Protein AF-A0A967HG05-F1 (afdb_monomer_lite)

Radius of gyration: 20.56 Å; chains: 1; bounding box: 40×42×48 Å

pLDDT: mean 93.44, std 6.45, range [55.0, 98.31]

Foldseek 3Di:
DDQQWDADPVRDIDGHPHDDDPDDQVVVCVRPVVSPHDDDDDDDDDKDKALDDPDLAQDWAADPPPDDDDGIKGFCCSVPVVVDDPSITIMD

Structure (mmCIF, N/CA/C/O backbone):
data_AF-A0A967HG05-F1
#
_entry.id   AF-A0A967HG05-F1
#
loop_
_atom_site.group_PDB
_atom_site.id
_atom_site.type_symbol
_atom_site.label_atom_id
_atom_site.label_alt_id
_atom_site.label_comp_id
_atom_site.label_asym_id
_atom_site.label_entity_id
_atom_site.label_seq_id
_atom_site.pdbx_PDB_ins_code
_atom_site.Cartn_x
_atom_site.Cartn_y
_atom_site.Cartn_z
_atom_site.occupancy
_atom_site.B_iso_or_equiv
_atom_site.auth_seq_id
_atom_site.auth_comp_id
_atom_site.auth_asym_id
_atom_site.auth_atom_id
_atom_site.pdbx_PDB_model_num
ATOM 1 N N . MET A 1 1 ? 17.906 -8.986 -23.947 1.00 55.00 1 MET A N 1
ATOM 2 C CA . MET A 1 1 ? 17.290 -10.064 -23.154 1.00 55.00 1 MET A CA 1
ATOM 3 C C . MET A 1 1 ? 16.139 -10.593 -23.969 1.00 55.00 1 MET A C 1
ATOM 5 O O . MET A 1 1 ? 15.504 -9.797 -24.645 1.00 55.00 1 MET A O 1
ATOM 9 N N . SER A 1 2 ? 15.970 -11.907 -23.990 1.00 63.09 2 SER A N 1
ATOM 10 C CA . SER A 1 2 ? 14.782 -12.525 -24.570 1.00 63.09 2 SER A CA 1
ATOM 11 C C . SER A 1 2 ? 13.569 -12.194 -23.691 1.00 63.09 2 SER A C 1
ATOM 13 O O . SER A 1 2 ? 13.729 -12.100 -22.474 1.00 63.09 2 SER A O 1
ATOM 15 N N . ASP A 1 3 ? 12.389 -11.994 -24.280 1.00 75.81 3 ASP A N 1
ATOM 16 C CA . ASP A 1 3 ? 11.157 -11.630 -23.551 1.00 75.81 3 ASP A CA 1
ATOM 17 C C . ASP A 1 3 ? 10.545 -12.818 -22.764 1.00 75.81 3 ASP A C 1
ATOM 19 O O . ASP A 1 3 ? 9.520 -12.670 -22.101 1.00 75.81 3 ASP A O 1
ATOM 23 N N . ASP A 1 4 ? 11.179 -13.993 -22.819 1.00 88.69 4 ASP A N 1
ATOM 24 C CA . ASP A 1 4 ? 10.731 -15.268 -22.241 1.00 88.69 4 ASP A CA 1
ATOM 25 C C . ASP A 1 4 ? 11.562 -15.726 -21.026 1.00 88.69 4 ASP A C 1
ATOM 27 O O . ASP A 1 4 ? 11.436 -16.869 -20.582 1.00 88.69 4 ASP A O 1
ATOM 31 N N . ALA A 1 5 ? 12.432 -14.867 -20.482 1.00 93.31 5 ALA A N 1
ATOM 32 C CA . ALA A 1 5 ? 13.300 -15.233 -19.368 1.00 93.31 5 ALA A CA 1
ATOM 33 C C . ALA A 1 5 ? 13.537 -14.090 -18.373 1.00 93.31 5 ALA A C 1
ATOM 35 O O . ALA A 1 5 ? 13.614 -12.915 -18.737 1.00 93.31 5 ALA A O 1
ATOM 36 N N . VAL A 1 6 ? 13.715 -14.448 -17.101 1.00 95.25 6 VAL A N 1
ATOM 37 C CA . VAL A 1 6 ? 14.143 -13.539 -16.030 1.00 95.25 6 VAL A CA 1
ATOM 38 C C . VAL A 1 6 ? 15.439 -14.039 -15.405 1.00 95.25 6 VAL A C 1
ATOM 40 O O . VAL A 1 6 ? 15.619 -15.238 -15.211 1.00 95.25 6 VAL A O 1
ATOM 43 N N . MET A 1 7 ? 16.334 -13.110 -15.073 1.00 94.88 7 MET A N 1
ATOM 44 C CA . MET A 1 7 ? 17.574 -13.400 -14.354 1.00 94.88 7 MET A CA 1
ATOM 45 C C . MET A 1 7 ? 17.404 -13.014 -12.884 1.00 94.88 7 MET A C 1
ATOM 47 O O . MET A 1 7 ? 17.072 -11.865 -12.577 1.00 94.88 7 MET A O 1
ATOM 51 N N . LEU A 1 8 ? 17.609 -13.973 -11.985 1.00 95.62 8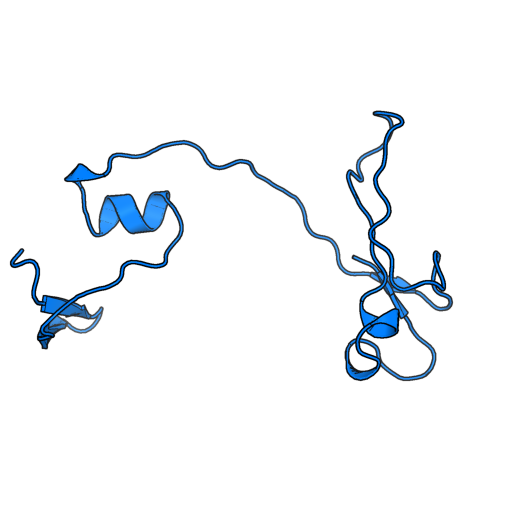 LEU A N 1
ATOM 52 C CA . LEU A 1 8 ? 17.563 -13.773 -10.541 1.00 95.62 8 LEU A CA 1
ATOM 53 C C . LEU A 1 8 ? 18.863 -13.132 -10.029 1.00 95.62 8 LEU A C 1
ATOM 55 O O . LEU A 1 8 ? 19.864 -13.026 -10.738 1.00 95.62 8 LEU A O 1
ATOM 59 N N . ALA A 1 9 ? 18.850 -12.677 -8.775 1.00 95.56 9 ALA A N 1
ATOM 60 C CA . ALA A 1 9 ? 19.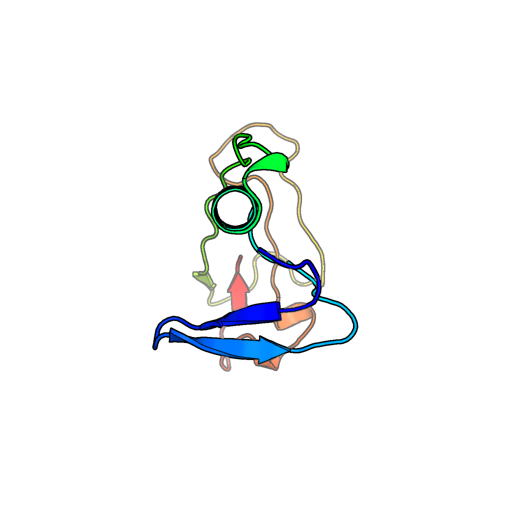992 -11.986 -8.171 1.00 95.56 9 ALA A CA 1
ATOM 61 C C . ALA A 1 9 ? 21.238 -12.877 -7.999 1.00 95.56 9 ALA A C 1
ATOM 63 O O . ALA A 1 9 ? 22.350 -12.358 -7.933 1.00 95.56 9 ALA A O 1
ATOM 64 N N . ASP A 1 10 ? 21.061 -14.195 -7.928 1.00 97.38 10 ASP A N 1
ATOM 65 C CA . ASP A 1 10 ? 22.131 -15.198 -7.871 1.00 97.38 10 ASP A CA 1
ATOM 66 C C . ASP A 1 10 ? 22.648 -15.619 -9.260 1.00 97.38 10 ASP A C 1
ATOM 68 O O . ASP A 1 10 ? 23.597 -16.397 -9.354 1.00 97.38 10 ASP A O 1
ATOM 72 N N . GLY A 1 11 ? 22.069 -15.069 -10.334 1.00 95.88 11 GLY A N 1
ATOM 73 C CA . GLY A 1 11 ? 22.425 -15.369 -11.717 1.00 95.88 11 GLY A CA 1
ATOM 74 C C . GLY A 1 11 ? 21.663 -16.547 -12.326 1.00 95.88 11 GLY A C 1
ATOM 75 O O . GLY A 1 11 ? 21.907 -16.857 -13.492 1.00 95.88 11 GLY A O 1
ATOM 76 N N . GLU A 1 12 ? 20.747 -17.191 -11.594 1.00 97.44 12 GLU A N 1
ATOM 77 C CA . GLU A 1 12 ? 19.853 -18.195 -12.175 1.00 97.44 12 GLU A CA 1
ATOM 78 C C . GLU A 1 12 ? 18.947 -17.559 -13.245 1.00 97.44 12 GLU A C 1
ATOM 80 O O . GLU A 1 12 ? 18.411 -16.463 -13.061 1.00 97.44 12 GLU A O 1
ATOM 85 N N . GLU A 1 13 ? 18.764 -18.254 -14.371 1.00 96.56 13 GLU A N 1
ATOM 86 C CA . GLU A 1 13 ? 17.832 -17.861 -15.431 1.00 96.56 13 GLU A CA 1
ATOM 87 C C . GLU A 1 13 ? 16.589 -18.752 -15.386 1.00 96.56 13 GLU A C 1
ATOM 89 O O . GLU A 1 13 ? 16.670 -19.966 -15.582 1.00 96.56 13 GLU A O 1
ATOM 94 N N . LEU A 1 14 ? 15.426 -18.136 -15.183 1.00 96.81 14 LEU A N 1
ATOM 95 C CA . LEU A 1 14 ? 14.134 -18.811 -15.245 1.00 96.81 14 LEU A CA 1
ATOM 96 C C . LEU A 1 14 ? 13.436 -18.473 -16.560 1.00 96.81 14 LEU A C 1
ATOM 98 O O . LEU A 1 14 ? 13.246 -17.297 -16.870 1.00 96.81 14 LEU A O 1
ATOM 102 N N . ARG A 1 15 ? 13.011 -19.500 -17.305 1.00 96.44 15 ARG A N 1
ATOM 103 C CA . ARG A 1 15 ? 12.232 -19.346 -18.543 1.00 96.44 15 ARG A CA 1
ATOM 104 C C . ARG A 1 15 ? 10.735 -19.471 -18.291 1.00 96.44 15 ARG A C 1
ATOM 106 O O . ARG A 1 15 ? 10.309 -20.296 -17.486 1.00 96.44 15 ARG A O 1
ATOM 113 N N . ALA A 1 16 ? 9.947 -18.689 -19.017 1.00 95.25 16 ALA A N 1
ATOM 114 C CA . ALA A 1 16 ? 8.493 -18.703 -18.973 1.00 95.25 16 ALA A CA 1
ATOM 115 C C . ALA A 1 16 ? 7.904 -18.327 -20.339 1.00 95.25 16 ALA A C 1
ATOM 117 O O . ALA A 1 16 ? 8.489 -17.551 -21.083 1.00 95.25 16 ALA A O 1
ATOM 118 N N . GLU A 1 17 ? 6.703 -18.822 -20.646 1.00 94.69 17 GLU A N 1
ATOM 119 C CA . GLU A 1 17 ? 5.978 -18.433 -21.869 1.00 94.69 17 GLU A CA 1
ATOM 120 C C . GLU A 1 17 ? 5.594 -16.942 -21.880 1.00 94.69 17 GLU A C 1
ATOM 122 O O . GLU A 1 17 ? 5.403 -16.353 -22.942 1.00 94.69 17 GLU A O 1
ATOM 127 N N . ALA A 1 18 ? 5.481 -16.329 -20.698 1.00 93.69 18 ALA A N 1
ATOM 128 C CA . ALA A 1 18 ? 5.239 -14.904 -20.524 1.00 93.69 18 ALA A CA 1
ATOM 129 C C . ALA A 1 18 ? 5.828 -14.404 -19.197 1.00 93.69 18 ALA A C 1
ATOM 131 O O . ALA A 1 18 ? 5.809 -15.113 -18.188 1.00 93.69 18 ALA A O 1
ATOM 132 N N . VAL A 1 19 ? 6.281 -13.148 -19.182 1.00 93.06 19 VAL A N 1
ATOM 133 C CA . VAL A 1 19 ? 6.810 -12.468 -17.992 1.00 93.06 19 VAL A CA 1
ATOM 134 C C . VAL A 1 19 ? 5.960 -11.238 -17.672 1.00 93.06 19 VAL A C 1
ATOM 136 O O . VAL A 1 19 ? 5.756 -10.370 -18.519 1.00 93.06 19 VAL A O 1
ATOM 139 N N . VAL A 1 20 ? 5.490 -11.132 -16.425 1.00 93.62 20 VAL A N 1
ATOM 140 C CA . VAL A 1 20 ? 4.760 -9.956 -15.924 1.00 93.62 20 VAL A CA 1
ATOM 141 C C . VAL A 1 20 ? 5.656 -9.153 -14.986 1.00 93.62 20 VAL A C 1
ATOM 143 O O . VAL A 1 20 ? 6.053 -9.630 -13.925 1.00 93.62 20 VAL A O 1
ATOM 146 N N . VAL A 1 21 ? 5.939 -7.902 -15.352 1.00 92.94 21 VAL A N 1
ATOM 147 C CA . VAL A 1 21 ? 6.744 -6.976 -14.543 1.00 92.94 21 VAL A CA 1
ATOM 148 C C . VAL A 1 21 ? 5.819 -6.075 -13.715 1.00 92.94 21 VAL A C 1
ATOM 150 O O . VAL A 1 21 ? 5.360 -5.039 -14.186 1.00 92.94 21 VAL A O 1
ATOM 153 N N . ALA A 1 22 ? 5.537 -6.480 -12.473 1.00 94.62 22 ALA A N 1
ATOM 154 C CA . ALA A 1 22 ? 4.618 -5.801 -11.546 1.00 94.62 22 ALA A CA 1
ATOM 155 C C . ALA A 1 22 ? 5.357 -5.042 -10.427 1.00 94.62 22 ALA A C 1
ATOM 157 O O . ALA A 1 22 ? 5.114 -5.249 -9.239 1.00 94.62 22 ALA A O 1
ATOM 158 N N . VAL A 1 23 ? 6.301 -4.184 -10.809 1.00 93.06 23 VAL A N 1
ATOM 159 C CA . VAL A 1 23 ? 7.112 -3.382 -9.879 1.00 93.06 23 VAL A CA 1
ATOM 160 C C . VAL A 1 23 ? 6.871 -1.889 -10.088 1.00 93.06 23 VAL A C 1
ATOM 162 O O . VAL A 1 23 ? 6.235 -1.478 -11.061 1.00 93.06 23 VAL A O 1
ATOM 165 N N . ASP A 1 24 ? 7.381 -1.059 -9.177 1.00 91.06 24 ASP A N 1
ATOM 166 C CA . ASP A 1 24 ? 7.322 0.391 -9.345 1.00 91.06 24 ASP A CA 1
ATOM 167 C C . ASP A 1 24 ? 8.031 0.861 -10.631 1.00 91.06 24 ASP A C 1
ATOM 169 O O . ASP A 1 24 ? 8.840 0.153 -11.239 1.00 91.06 24 ASP A O 1
ATOM 173 N N . ARG A 1 25 ? 7.710 2.080 -11.082 1.00 89.38 25 ARG A N 1
ATOM 174 C CA . ARG A 1 25 ? 8.239 2.603 -12.351 1.00 89.38 25 ARG A CA 1
ATOM 175 C C . ARG A 1 25 ? 9.778 2.643 -12.386 1.00 89.38 25 ARG A C 1
ATOM 177 O O . ARG A 1 25 ? 10.332 2.243 -13.412 1.00 89.38 25 ARG A O 1
ATOM 184 N N . PRO A 1 26 ? 10.489 3.079 -11.325 1.00 89.81 26 PRO A N 1
ATOM 185 C CA . PRO A 1 26 ? 11.948 3.026 -11.299 1.00 89.81 26 PRO A CA 1
ATOM 186 C C . PRO A 1 26 ? 12.519 1.612 -11.443 1.00 89.81 26 PRO A C 1
ATOM 188 O O . PRO A 1 26 ? 13.493 1.433 -12.170 1.00 89.81 26 PRO A O 1
ATOM 191 N N . ALA A 1 27 ? 11.950 0.606 -10.776 1.00 91.81 27 ALA A N 1
ATOM 192 C CA . ALA A 1 27 ? 12.387 -0.779 -10.910 1.00 91.81 27 ALA A CA 1
ATOM 193 C C . ALA A 1 27 ? 12.067 -1.347 -12.295 1.00 91.81 27 ALA A C 1
ATOM 195 O O . ALA A 1 27 ? 12.933 -1.975 -12.901 1.00 91.81 27 ALA A O 1
ATOM 196 N N . ALA A 1 28 ? 10.882 -1.060 -12.838 1.00 92.31 28 ALA A N 1
ATOM 197 C CA . ALA A 1 28 ? 10.487 -1.506 -14.169 1.00 92.31 28 ALA A CA 1
ATOM 198 C C . ALA A 1 28 ? 11.435 -0.963 -15.244 1.00 92.31 28 ALA A C 1
ATOM 200 O O . ALA A 1 28 ? 11.851 -1.713 -16.115 1.00 92.31 28 ALA A O 1
ATOM 201 N N . ALA A 1 29 ? 11.851 0.304 -15.149 1.00 92.50 29 ALA A N 1
ATOM 202 C CA . ALA A 1 29 ? 12.816 0.895 -16.075 1.00 92.50 29 ALA A CA 1
ATOM 203 C C . ALA A 1 29 ? 14.222 0.270 -15.976 1.00 92.50 29 ALA A C 1
ATOM 205 O O . ALA A 1 29 ? 14.950 0.259 -16.965 1.00 92.50 29 ALA A O 1
ATOM 206 N N . ARG A 1 30 ? 14.618 -0.260 -14.807 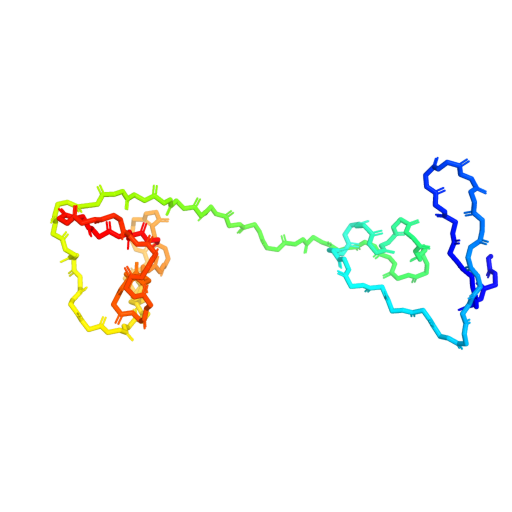1.00 90.94 30 ARG A N 1
ATOM 207 C CA . ARG A 1 30 ? 15.877 -1.019 -14.670 1.00 90.94 30 ARG A CA 1
ATOM 208 C C . ARG A 1 30 ? 15.792 -2.393 -15.331 1.00 90.94 30 ARG A C 1
ATOM 210 O O . ARG A 1 30 ? 16.774 -2.833 -15.914 1.00 90.94 30 ARG A O 1
ATOM 217 N N . LEU A 1 31 ? 14.640 -3.055 -15.222 1.00 92.12 31 LEU A N 1
ATOM 218 C CA . LEU A 1 31 ? 14.400 -4.380 -15.805 1.00 92.12 31 LEU A CA 1
ATOM 219 C C . LEU A 1 31 ? 14.137 -4.307 -17.317 1.00 92.12 31 LEU A C 1
ATOM 221 O O . LEU A 1 31 ? 14.583 -5.166 -18.068 1.00 92.12 31 LEU A O 1
ATOM 225 N N . LEU A 1 32 ? 13.441 -3.261 -17.761 1.00 91.62 32 LEU A N 1
ATOM 226 C CA . LEU A 1 32 ? 13.022 -3.017 -19.138 1.00 91.62 32 LEU A CA 1
ATOM 227 C C . LEU A 1 32 ? 13.395 -1.576 -19.538 1.00 91.62 32 LEU A C 1
ATOM 229 O O . LEU A 1 32 ? 12.556 -0.672 -19.461 1.00 91.62 32 LEU A O 1
ATOM 233 N N . PRO A 1 33 ? 14.645 -1.331 -19.983 1.00 89.25 33 PRO A N 1
ATOM 234 C CA . PRO A 1 33 ? 15.141 0.019 -20.276 1.00 89.25 33 PRO A CA 1
ATOM 235 C C . PRO A 1 33 ? 14.321 0.803 -21.309 1.00 89.25 33 PRO A C 1
ATOM 237 O O . PRO A 1 33 ? 14.285 2.033 -21.268 1.00 89.25 33 PRO A O 1
ATOM 240 N N . SER A 1 34 ? 13.620 0.108 -22.208 1.00 90.62 34 SER A N 1
ATOM 241 C CA . SER A 1 34 ? 12.737 0.707 -23.216 1.00 90.62 34 SER A CA 1
ATOM 242 C C . SER A 1 34 ? 11.511 1.415 -22.624 1.00 90.62 34 SER A C 1
ATOM 244 O O . SER A 1 34 ? 10.949 2.286 -23.283 1.00 90.62 34 SER A O 1
ATOM 246 N N . LEU A 1 35 ? 11.106 1.103 -21.385 1.00 88.94 35 LEU A N 1
ATOM 247 C CA . LEU A 1 35 ? 9.969 1.755 -20.722 1.00 88.94 35 LEU A CA 1
ATOM 248 C C . LEU A 1 35 ? 10.264 3.194 -20.271 1.00 88.94 35 LEU A C 1
ATOM 250 O O . LEU A 1 35 ? 9.322 3.953 -20.017 1.00 88.94 35 LEU A O 1
ATOM 254 N N . GLY A 1 36 ? 11.540 3.570 -20.147 1.00 87.38 36 GLY A N 1
ATOM 255 C CA . GLY A 1 36 ? 11.957 4.873 -19.631 1.00 87.38 36 GLY A CA 1
ATOM 256 C C . GLY A 1 36 ? 11.545 5.135 -18.173 1.00 87.38 36 GLY A C 1
ATOM 257 O O . GLY A 1 36 ? 10.705 4.450 -17.577 1.00 87.38 36 GLY A O 1
ATOM 258 N N . THR A 1 37 ? 12.142 6.163 -17.573 1.00 86.06 37 THR A N 1
ATOM 259 C CA . THR A 1 37 ? 11.833 6.588 -16.202 1.00 86.06 37 THR A CA 1
ATOM 260 C C . THR A 1 37 ? 10.818 7.732 -16.194 1.00 86.06 37 THR A C 1
ATOM 262 O O . THR A 1 37 ? 10.790 8.575 -17.087 1.00 86.06 37 THR A O 1
ATOM 265 N N . ALA A 1 38 ? 9.972 7.767 -15.165 1.00 83.31 38 ALA A N 1
ATOM 266 C CA . ALA A 1 38 ? 9.082 8.886 -14.869 1.00 83.31 38 ALA A CA 1
ATOM 267 C C . ALA A 1 38 ? 8.985 9.059 -13.345 1.00 83.31 38 ALA A C 1
ATOM 269 O O . ALA A 1 38 ? 9.082 8.061 -12.622 1.00 83.31 38 ALA A O 1
ATOM 270 N N . PRO A 1 39 ? 8.813 10.293 -12.839 1.00 82.62 39 PRO A N 1
ATOM 271 C CA . PRO A 1 39 ? 8.673 10.526 -11.409 1.00 82.62 39 PRO A CA 1
ATOM 272 C C . PRO A 1 39 ? 7.364 9.926 -10.879 1.00 82.62 39 PRO A C 1
ATOM 274 O O . PRO A 1 39 ? 6.300 10.087 -11.479 1.00 82.62 39 PRO A O 1
ATOM 277 N N . SER A 1 40 ? 7.442 9.269 -9.723 1.00 85.50 40 SER A N 1
ATOM 278 C CA . SER A 1 40 ? 6.267 8.835 -8.965 1.00 85.50 40 SER A CA 1
ATOM 279 C C . SER A 1 40 ? 5.705 9.987 -8.133 1.00 85.50 40 SER A C 1
ATOM 281 O O . SER A 1 40 ? 6.430 10.898 -7.729 1.00 85.50 40 SER A O 1
ATOM 283 N N . ARG A 1 41 ? 4.410 9.919 -7.813 1.00 88.19 41 ARG A N 1
ATOM 284 C CA . ARG A 1 41 ? 3.823 10.770 -6.771 1.00 88.19 41 ARG A CA 1
ATOM 285 C C . ARG A 1 41 ? 4.206 10.190 -5.412 1.00 88.19 41 ARG A C 1
ATOM 287 O O . ARG A 1 41 ? 3.820 9.066 -5.105 1.00 88.19 41 ARG A O 1
ATOM 294 N N . SER A 1 42 ? 4.982 10.931 -4.628 1.00 89.38 42 SER A N 1
ATOM 295 C CA . SER A 1 42 ? 5.329 10.526 -3.267 1.00 89.38 42 SER A CA 1
ATOM 296 C C . SER A 1 42 ? 4.153 10.738 -2.312 1.00 89.38 42 SER A C 1
ATOM 298 O O . SER A 1 42 ? 3.303 11.606 -2.520 1.00 89.38 42 SER A O 1
ATOM 300 N N . VAL A 1 43 ? 4.115 9.930 -1.256 1.00 92.75 43 VAL A N 1
ATOM 301 C CA . VAL A 1 43 ? 3.142 10.023 -0.167 1.00 92.75 43 VAL A CA 1
ATOM 302 C C . VAL A 1 43 ? 3.819 9.606 1.134 1.00 92.75 43 VAL A C 1
ATOM 304 O O . VAL A 1 43 ? 4.712 8.758 1.124 1.00 92.75 43 VAL A O 1
ATOM 307 N N . TYR A 1 44 ? 3.391 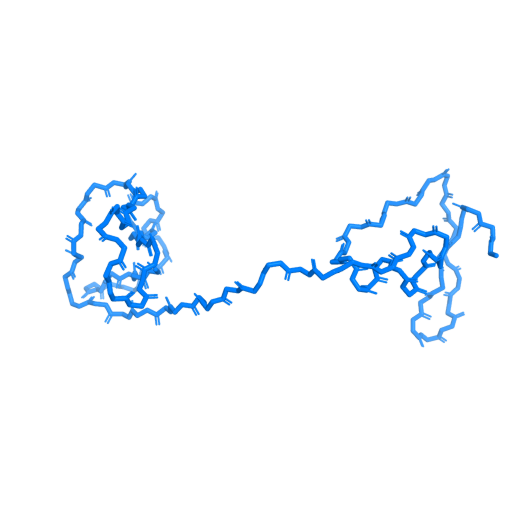10.196 2.247 1.00 95.12 44 TYR A N 1
ATOM 308 C CA . TYR A 1 44 ? 3.693 9.686 3.579 1.00 95.12 44 TYR A CA 1
ATOM 309 C C . TYR A 1 44 ? 2.491 8.890 4.074 1.00 95.12 44 TYR A C 1
ATOM 311 O O . TYR A 1 44 ? 1.367 9.382 4.040 1.00 95.12 44 TYR A O 1
ATOM 319 N N . CYS A 1 45 ? 2.741 7.666 4.524 1.00 95.88 45 CYS A N 1
ATOM 320 C CA . CYS A 1 45 ? 1.747 6.812 5.155 1.00 95.88 45 CYS A CA 1
ATOM 321 C C . CYS A 1 45 ? 2.136 6.670 6.625 1.00 95.88 45 CYS A C 1
ATOM 323 O O . CYS A 1 45 ? 3.266 6.278 6.929 1.00 95.88 45 CYS A O 1
ATOM 325 N N . LEU A 1 46 ? 1.236 7.061 7.522 1.00 96.81 46 LEU A N 1
ATOM 326 C CA . LEU A 1 46 ? 1.461 7.032 8.960 1.00 96.81 46 LEU A CA 1
ATOM 327 C C . LEU A 1 46 ? 0.473 6.049 9.567 1.00 96.81 46 LEU A C 1
ATOM 329 O O . LEU A 1 46 ? -0.711 6.141 9.289 1.00 96.81 46 LEU A O 1
ATOM 333 N N . TYR A 1 47 ? 0.954 5.154 10.424 1.00 96.69 47 TYR A N 1
ATOM 334 C CA . TYR A 1 47 ? 0.098 4.239 11.171 1.00 96.69 47 TYR A CA 1
ATOM 335 C C . TYR A 1 47 ? 0.151 4.594 12.647 1.00 96.69 47 TYR A C 1
ATOM 337 O O . TYR A 1 47 ? 1.225 4.618 13.253 1.00 96.69 47 TYR A O 1
ATOM 345 N N . LEU A 1 48 ? -1.010 4.876 13.225 1.00 96.75 48 LEU A N 1
ATOM 346 C CA . LEU A 1 48 ? -1.152 5.301 14.609 1.00 96.75 48 LEU A CA 1
ATOM 347 C C . LEU A 1 48 ? -2.113 4.363 15.338 1.00 96.75 48 LEU A C 1
ATOM 349 O O . LEU A 1 48 ? -3.188 4.044 14.837 1.00 96.75 48 LEU A O 1
ATOM 353 N N . ALA A 1 49 ? -1.739 3.945 16.545 1.00 97.56 49 ALA A N 1
ATOM 354 C CA . ALA A 1 49 ? -2.652 3.253 17.445 1.00 97.56 49 ALA A CA 1
ATOM 355 C C . ALA A 1 49 ? -3.431 4.289 18.262 1.00 97.56 49 ALA A C 1
ATOM 357 O O . ALA A 1 49 ? -2.842 5.040 19.042 1.00 97.56 49 ALA A O 1
ATOM 358 N N . ALA A 1 50 ? -4.752 4.309 18.114 1.00 97.44 50 ALA A N 1
ATOM 359 C CA . ALA A 1 50 ? -5.633 5.193 18.863 1.00 97.44 50 ALA A CA 1
ATOM 360 C C . ALA A 1 50 ? -6.389 4.412 19.956 1.00 97.44 50 ALA A C 1
ATOM 362 O O . ALA A 1 50 ? -6.737 3.247 19.743 1.00 97.44 50 ALA A O 1
ATOM 363 N N . PRO A 1 51 ? -6.621 4.998 21.148 1.00 97.19 51 PRO A N 1
ATOM 364 C CA . PRO A 1 51 ? -7.502 4.395 22.153 1.00 97.19 51 PRO A CA 1
ATOM 365 C C . PRO A 1 51 ? -8.950 4.293 21.656 1.00 97.19 51 PRO A C 1
ATOM 367 O O . PRO A 1 51 ? -9.628 3.318 21.955 1.00 97.19 51 PRO A O 1
ATOM 370 N N . GLU A 1 52 ? -9.389 5.266 20.859 1.00 96.25 52 GLU A N 1
ATOM 371 C CA . GLU A 1 52 ? -10.720 5.332 20.261 1.00 96.25 52 GLU A CA 1
ATOM 372 C C . GLU A 1 52 ? -10.591 5.750 18.792 1.00 96.25 52 GLU A C 1
ATOM 374 O O . GLU A 1 52 ? -9.701 6.547 18.466 1.00 96.25 52 GLU A O 1
ATOM 379 N N . PRO A 1 53 ? -11.430 5.213 17.893 1.00 96.38 53 PRO A N 1
ATOM 380 C CA . PRO A 1 53 ? -11.348 5.549 16.485 1.00 96.38 53 PRO A CA 1
ATOM 381 C C . PRO A 1 53 ? -11.896 6.966 16.241 1.00 96.38 53 PRO A C 1
ATOM 383 O O . PRO A 1 53 ? -12.957 7.307 16.765 1.00 96.38 53 PRO A O 1
ATOM 386 N N . PRO A 1 54 ? -11.223 7.792 15.421 1.00 94.44 54 PRO A N 1
ATOM 387 C CA . PRO A 1 54 ? -11.731 9.113 15.049 1.00 94.44 54 PRO A CA 1
ATOM 388 C C . PRO A 1 54 ? -12.957 9.044 14.123 1.00 94.44 54 PRO A C 1
ATOM 390 O O . PRO A 1 54 ? -13.694 10.019 14.030 1.00 94.44 54 PRO A O 1
ATOM 393 N N . GLU A 1 55 ? -13.164 7.908 13.450 1.00 95.38 55 GLU A N 1
ATOM 394 C CA . GLU A 1 55 ? -14.345 7.589 12.647 1.00 95.38 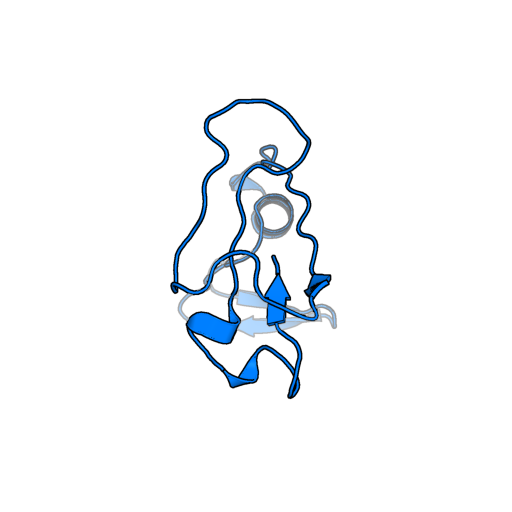55 GLU A CA 1
ATOM 395 C C . GLU A 1 55 ? -14.748 6.131 12.910 1.00 95.38 55 GLU A C 1
ATOM 397 O O . GLU A 1 55 ? -13.913 5.226 12.878 1.00 95.38 55 GLU A O 1
ATOM 402 N N . SER A 1 56 ? -16.024 5.909 13.213 1.00 93.69 56 SER A N 1
ATOM 403 C CA . SER A 1 56 ? -16.562 4.595 13.572 1.00 93.69 56 SER A CA 1
ATOM 404 C C . SER A 1 56 ? -17.053 3.797 12.365 1.00 93.69 56 SER A C 1
ATOM 406 O O . SER A 1 56 ? -17.062 2.564 12.411 1.00 93.69 56 SER A O 1
ATOM 408 N N . GLU A 1 57 ? -17.436 4.486 11.293 1.00 96.75 57 GLU A N 1
ATOM 409 C CA . GLU A 1 57 ? -17.882 3.877 10.051 1.00 96.75 57 GLU A CA 1
ATOM 410 C C . GLU A 1 57 ? -16.690 3.419 9.185 1.00 96.75 57 GLU A C 1
ATOM 412 O O . GLU A 1 57 ? -15.605 4.006 9.229 1.00 96.75 57 GLU A O 1
ATOM 417 N N . PRO A 1 58 ? -16.857 2.367 8.363 1.00 96.31 58 PRO A N 1
ATOM 418 C CA . PRO A 1 58 ? -15.813 1.866 7.470 1.00 96.31 58 PRO A CA 1
ATOM 419 C C . PRO A 1 58 ? -15.635 2.773 6.237 1.00 96.31 58 PRO A C 1
ATOM 421 O O . PRO A 1 58 ? -15.952 2.388 5.110 1.00 96.31 58 PRO A O 1
ATOM 424 N N . LEU A 1 59 ? -15.139 3.994 6.449 1.00 96.69 59 LEU A N 1
ATOM 425 C CA . LEU A 1 59 ? -15.043 5.048 5.436 1.00 96.69 59 LEU A CA 1
ATOM 426 C C . LEU A 1 59 ? -13.597 5.468 5.142 1.00 96.69 59 LEU A C 1
ATOM 428 O O . LEU A 1 59 ? -12.702 5.375 5.984 1.00 96.69 59 LEU A O 1
ATOM 432 N N . LEU A 1 60 ? -13.397 6.000 3.931 1.00 96.81 60 LEU A N 1
ATOM 433 C CA . LEU A 1 60 ? -12.226 6.798 3.577 1.00 96.81 60 LEU A CA 1
ATOM 434 C C . LEU A 1 60 ? -12.576 8.278 3.746 1.00 96.81 60 LEU A C 1
ATOM 436 O O . LEU A 1 60 ? -13.348 8.836 2.964 1.00 96.81 60 LEU A O 1
ATOM 440 N N . VAL A 1 61 ? -11.991 8.921 4.750 1.00 96.62 61 VAL A N 1
ATOM 441 C CA . VAL A 1 61 ? -12.185 10.347 5.014 1.00 96.62 61 VAL A CA 1
ATOM 442 C C . VAL A 1 61 ? -11.196 11.139 4.168 1.00 96.62 61 VAL A C 1
ATOM 444 O O . VAL A 1 61 ? -9.988 10.940 4.262 1.00 96.62 61 VAL A O 1
ATOM 447 N N . LEU A 1 62 ? -11.693 12.056 3.338 1.00 97.00 62 LEU A N 1
ATOM 448 C CA . LEU A 1 62 ? -10.861 12.912 2.492 1.00 97.00 62 LEU A CA 1
ATOM 449 C C . LEU A 1 62 ? -10.779 14.324 3.068 1.00 97.00 62 LEU A C 1
ATOM 451 O O . LEU A 1 62 ? -11.796 14.949 3.370 1.00 97.00 62 LEU A O 1
ATOM 455 N N . ASN A 1 63 ? -9.568 14.870 3.160 1.00 95.81 63 ASN A N 1
ATOM 456 C CA . ASN A 1 63 ? -9.383 16.255 3.567 1.00 95.81 63 ASN A CA 1
ATOM 457 C C . ASN A 1 63 ? -9.602 17.208 2.381 1.00 95.81 63 ASN A C 1
ATOM 459 O O . ASN A 1 63 ? -8.676 17.539 1.640 1.00 95.81 63 ASN A O 1
ATOM 463 N N . GLY A 1 64 ? -10.835 17.693 2.234 1.00 96.31 64 GLY A N 1
ATOM 464 C CA . GLY A 1 64 ? -11.200 18.680 1.213 1.00 96.31 64 GLY A CA 1
ATOM 465 C C . GLY A 1 64 ? -10.785 20.124 1.524 1.00 96.31 64 GLY A C 1
ATOM 466 O O . GLY A 1 64 ? -10.972 21.001 0.687 1.00 96.31 64 GLY A O 1
ATOM 467 N N . THR A 1 65 ? -10.237 20.406 2.712 1.00 95.94 65 THR A N 1
ATOM 468 C CA . THR A 1 65 ? -9.966 21.791 3.152 1.00 95.94 65 THR A CA 1
ATOM 469 C C . THR A 1 65 ? -8.673 22.376 2.584 1.00 95.94 65 THR A C 1
ATOM 471 O O . THR A 1 65 ? -8.474 23.590 2.635 1.00 95.94 65 THR A O 1
ATOM 474 N N . GLY A 1 66 ? -7.763 21.523 2.099 1.00 92.25 66 GLY A N 1
ATOM 475 C CA . GLY A 1 66 ? -6.421 21.921 1.661 1.00 92.25 66 GLY A CA 1
ATOM 476 C C . GLY A 1 66 ? -5.504 22.405 2.793 1.00 92.25 66 GLY A C 1
ATOM 477 O O . GLY A 1 66 ? -4.450 22.977 2.520 1.00 92.25 66 GLY A O 1
ATOM 478 N N . ARG A 1 67 ? -5.894 22.212 4.060 1.00 95.69 67 ARG A N 1
ATOM 479 C CA . ARG A 1 67 ? -5.125 22.613 5.246 1.00 95.69 67 ARG A CA 1
ATOM 480 C C . ARG A 1 67 ? -4.606 21.394 5.999 1.00 95.69 67 ARG A C 1
ATOM 482 O O . ARG A 1 67 ? -5.296 20.386 6.099 1.00 95.69 67 ARG A O 1
ATOM 489 N N . GLY A 1 68 ? -3.433 21.534 6.613 1.00 94.62 68 GLY A N 1
ATOM 490 C CA . GLY A 1 68 ? -2.799 20.466 7.388 1.00 94.62 68 GLY A CA 1
ATOM 491 C C . GLY A 1 68 ? -2.078 19.426 6.517 1.00 94.62 68 GLY A C 1
ATOM 492 O O . GLY A 1 68 ? -2.136 19.496 5.291 1.00 94.62 68 GLY A O 1
ATOM 493 N N . PRO A 1 69 ? -1.356 18.482 7.144 1.00 94.50 69 PRO A N 1
ATOM 494 C CA . PRO A 1 69 ? -0.464 17.567 6.431 1.00 94.50 69 PRO A CA 1
ATOM 495 C C . PRO A 1 69 ? -1.154 16.298 5.907 1.00 94.50 69 PRO A C 1
ATOM 497 O O . PRO A 1 69 ? -0.553 15.561 5.132 1.00 94.50 69 PRO A O 1
ATOM 500 N N . ILE A 1 70 ? -2.385 16.017 6.343 1.00 95.25 70 ILE A N 1
ATOM 501 C CA . ILE A 1 70 ? -3.096 14.771 6.036 1.00 95.25 70 ILE A CA 1
ATOM 502 C C . ILE A 1 70 ? -4.016 14.972 4.832 1.00 95.25 70 ILE A C 1
ATOM 504 O O . ILE A 1 70 ? -4.871 15.858 4.842 1.00 95.25 70 ILE A O 1
ATOM 508 N N . ASN A 1 71 ? -3.864 14.135 3.802 1.00 95.88 71 ASN A N 1
ATOM 509 C CA . ASN A 1 71 ? -4.733 14.145 2.620 1.00 95.88 71 ASN A CA 1
ATOM 510 C C . ASN A 1 71 ? -5.978 13.269 2.788 1.00 95.88 71 ASN A C 1
ATOM 512 O O . ASN A 1 71 ? -7.052 13.625 2.305 1.00 95.88 71 ASN A O 1
ATOM 516 N N . ASN A 1 72 ? -5.828 12.120 3.439 1.00 96.25 72 ASN A N 1
ATOM 517 C CA . ASN A 1 72 ? -6.900 11.178 3.715 1.00 96.25 72 ASN A CA 1
ATOM 518 C C . ASN A 1 72 ? -6.631 10.457 5.036 1.00 96.25 72 ASN A C 1
ATOM 520 O O . ASN A 1 72 ? -5.488 10.438 5.486 1.00 96.25 72 ASN A O 1
ATOM 524 N N . LEU A 1 73 ? -7.687 9.908 5.622 1.00 96.56 73 LEU A N 1
ATOM 525 C CA . LEU A 1 73 ? -7.646 9.100 6.829 1.00 96.56 73 LEU A CA 1
ATOM 526 C C . LEU A 1 73 ? -8.579 7.902 6.666 1.00 96.56 73 LEU A C 1
ATOM 528 O O . LEU A 1 73 ? -9.660 8.027 6.085 1.00 96.56 73 LEU A O 1
ATOM 532 N N . CYS A 1 74 ? -8.203 6.759 7.225 1.00 97.81 74 CYS A N 1
ATOM 533 C CA . CYS A 1 74 ? -9.128 5.647 7.420 1.00 97.81 74 CYS A CA 1
ATOM 534 C C . CYS A 1 74 ? -8.863 4.919 8.741 1.00 97.81 74 CYS A C 1
ATOM 536 O O . CYS A 1 74 ? -7.814 5.079 9.368 1.00 97.81 74 CYS A O 1
ATOM 538 N N . VAL A 1 75 ? -9.838 4.110 9.163 1.00 98.06 75 VAL A N 1
ATOM 539 C CA . VAL A 1 75 ? -9.736 3.254 10.352 1.00 98.06 75 VAL A CA 1
ATOM 540 C C . VAL A 1 75 ? -9.888 1.792 9.915 1.00 98.06 75 VAL A C 1
ATOM 542 O O . VAL A 1 75 ? -11.003 1.261 9.912 1.00 98.06 75 VAL A O 1
ATOM 545 N N . PRO A 1 76 ? -8.806 1.128 9.459 1.00 97.69 76 PRO A N 1
ATOM 546 C CA . PRO A 1 76 ? -8.909 -0.163 8.779 1.00 97.69 76 PRO A CA 1
ATOM 547 C C . PRO A 1 76 ? -9.554 -1.284 9.602 1.00 97.69 76 PRO A C 1
ATOM 549 O O . PRO A 1 76 ? -10.214 -2.154 9.033 1.00 97.69 76 PRO A O 1
ATOM 552 N N . ASP A 1 77 ? -9.427 -1.264 10.933 1.00 97.19 77 ASP A N 1
ATOM 553 C CA . ASP A 1 77 ? -10.052 -2.266 11.804 1.00 97.19 77 ASP A CA 1
ATOM 554 C C . ASP A 1 77 ? -11.587 -2.181 11.846 1.00 97.19 77 ASP A C 1
ATOM 556 O O . ASP A 1 77 ? -12.236 -3.148 12.241 1.00 97.19 77 ASP A O 1
ATOM 560 N N . ARG A 1 78 ? -12.188 -1.085 11.354 1.00 97.00 78 ARG A N 1
ATOM 561 C CA . ARG A 1 78 ? -13.641 -1.009 11.115 1.00 97.00 78 ARG A CA 1
ATOM 562 C C . ARG A 1 78 ? -14.092 -1.879 9.938 1.00 97.00 78 ARG A C 1
ATOM 564 O O . ARG A 1 78 ? -15.244 -2.297 9.902 1.00 97.00 78 ARG A O 1
ATOM 571 N N . VAL A 1 79 ? -13.196 -2.164 8.990 1.00 96.75 79 VAL A N 1
ATOM 572 C CA . VAL A 1 79 ? -13.443 -3.070 7.854 1.00 96.75 79 VAL A CA 1
ATOM 573 C C . VAL A 1 79 ? -13.028 -4.497 8.207 1.00 96.75 79 VAL A C 1
ATOM 575 O O . VAL A 1 79 ? -13.764 -5.446 7.945 1.00 96.75 79 VAL A O 1
ATOM 578 N N . ALA A 1 80 ? -11.845 -4.651 8.805 1.00 96.75 80 ALA A N 1
ATOM 579 C CA . ALA A 1 80 ? -11.261 -5.940 9.153 1.00 96.75 80 ALA A CA 1
ATOM 580 C C . ALA A 1 80 ? -10.752 -5.919 10.607 1.00 96.75 80 ALA A C 1
ATOM 582 O O . ALA A 1 80 ? -9.617 -5.502 10.845 1.00 96.75 80 ALA A O 1
ATOM 583 N N . PRO A 1 81 ? -11.533 -6.415 11.590 1.00 94.88 81 PRO A N 1
ATOM 584 C CA . PRO A 1 81 ? -11.222 -6.275 13.019 1.00 94.88 81 PRO A CA 1
ATOM 585 C C . PRO A 1 81 ? -9.840 -6.781 13.455 1.00 94.88 81 PRO A C 1
ATOM 587 O O . PRO A 1 81 ? -9.293 -6.303 14.442 1.00 94.88 81 PRO A O 1
ATOM 590 N N . GLY A 1 82 ? -9.246 -7.723 12.715 1.00 97.00 82 GLY A N 1
ATOM 591 C CA . GLY A 1 82 ? -7.906 -8.248 12.994 1.00 97.00 82 GLY A CA 1
ATOM 592 C C . GLY A 1 82 ? -6.755 -7.266 12.738 1.00 97.00 82 GLY A C 1
ATOM 593 O O . GLY A 1 82 ? -5.608 -7.611 13.008 1.00 97.00 82 GLY A O 1
ATOM 594 N N . TYR A 1 83 ? -7.024 -6.071 12.207 1.00 97.06 83 TYR A N 1
ATOM 595 C CA . TYR A 1 83 ? -5.992 -5.073 11.901 1.00 97.06 83 TYR A CA 1
ATOM 596 C C . TYR A 1 83 ? -5.574 -4.235 13.118 1.00 97.06 83 TYR A C 1
ATOM 598 O O . TYR A 1 83 ? -4.568 -3.530 13.050 1.00 97.06 83 TYR A O 1
ATOM 606 N N . ALA A 1 84 ? -6.298 -4.327 14.237 1.00 97.38 84 ALA A N 1
ATOM 607 C CA . ALA A 1 84 ? -5.936 -3.672 15.488 1.00 97.38 84 ALA A CA 1
ATOM 608 C C . ALA A 1 84 ? -5.969 -4.662 16.668 1.00 97.38 84 ALA A C 1
ATOM 610 O O . ALA A 1 84 ? -6.781 -5.589 16.683 1.00 97.38 84 ALA A O 1
ATOM 611 N N . PRO A 1 85 ? -5.100 -4.486 17.680 1.00 96.31 85 PRO A N 1
ATOM 612 C CA . PRO A 1 85 ? -5.182 -5.270 18.904 1.00 96.31 85 PRO A CA 1
ATOM 613 C C . PRO A 1 85 ? -6.414 -4.868 19.741 1.00 96.31 85 PRO A C 1
ATOM 615 O O . PRO A 1 85 ? -6.926 -3.754 19.591 1.00 96.31 85 PRO A O 1
ATOM 618 N N . PRO A 1 86 ? -6.868 -5.725 20.676 1.00 95.31 86 PRO A N 1
ATOM 619 C CA . PRO A 1 86 ? -7.995 -5.411 21.551 1.00 95.31 86 PRO A CA 1
ATOM 620 C C . PRO A 1 86 ? -7.836 -4.069 22.279 1.00 95.31 86 PRO A C 1
ATOM 622 O O . PRO A 1 86 ? -6.775 -3.763 22.825 1.00 95.31 86 PRO A O 1
ATOM 625 N N . GLY A 1 87 ? -8.911 -3.276 22.306 1.00 95.81 87 GLY A N 1
ATOM 626 C CA . GLY A 1 87 ? -8.944 -1.975 22.986 1.00 95.81 87 GLY A CA 1
ATOM 627 C C . GLY A 1 87 ? -8.176 -0.857 22.274 1.00 95.81 87 GLY A C 1
ATOM 628 O O . GLY A 1 87 ? -7.932 0.186 22.877 1.00 95.81 87 GLY A O 1
ATOM 629 N N . ARG A 1 88 ? -7.767 -1.064 21.018 1.00 97.81 88 ARG A N 1
ATOM 630 C CA . ARG A 1 88 ? -7.154 -0.043 20.162 1.00 97.81 88 ARG A CA 1
ATOM 631 C C . ARG A 1 88 ? -7.822 -0.033 18.796 1.00 97.81 88 ARG A C 1
ATOM 633 O O . ARG A 1 88 ? -8.455 -1.003 18.399 1.00 97.81 88 ARG A O 1
ATOM 640 N N . SER A 1 89 ? -7.662 1.072 18.082 1.00 98.00 89 SER A N 1
ATOM 641 C CA . SER A 1 89 ? -7.982 1.188 16.656 1.00 98.00 89 SER A CA 1
ATOM 642 C C . SER A 1 89 ? -6.720 1.559 15.884 1.0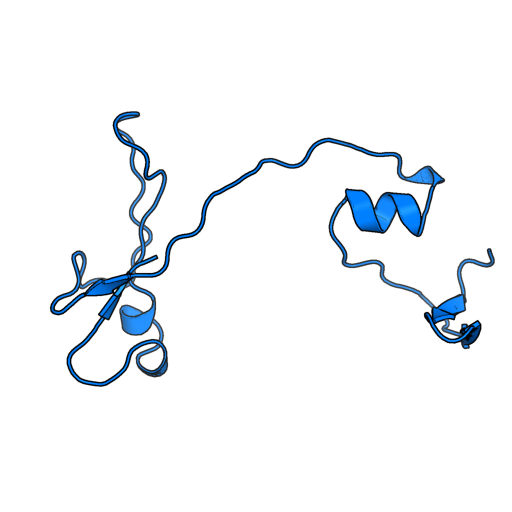0 98.00 89 SER A C 1
ATOM 644 O O . SER A 1 89 ? -5.862 2.280 16.404 1.00 98.00 89 SER A O 1
ATOM 646 N N . LEU A 1 90 ? -6.595 1.052 14.663 1.00 98.31 90 LEU A N 1
ATOM 647 C CA . LEU A 1 90 ? -5.548 1.431 13.728 1.00 98.31 90 LEU A CA 1
ATOM 648 C C . LEU A 1 90 ? -6.045 2.636 12.934 1.00 98.31 90 LEU A C 1
ATOM 650 O O . LEU A 1 90 ? -7.091 2.571 12.301 1.00 98.31 90 LEU A O 1
ATOM 654 N N . VAL A 1 91 ? -5.288 3.725 12.949 1.00 97.94 91 VAL A N 1
ATOM 655 C CA . VAL A 1 91 ? -5.547 4.906 12.124 1.00 97.94 91 VAL A CA 1
ATOM 656 C C . VAL A 1 91 ? -4.440 5.007 11.087 1.00 97.94 91 VAL A C 1
ATOM 658 O O . VAL A 1 91 ? -3.261 4.968 11.452 1.00 97.94 91 VAL A O 1
ATOM 661 N N . SER A 1 92 ? -4.834 5.115 9.817 1.00 96.56 92 SER A N 1
ATOM 662 C CA . SER A 1 92 ? -3.947 5.379 8.680 1.00 96.56 92 SER A CA 1
ATOM 663 C C . SER A 1 92 ? -4.245 6.722 8.037 1.00 96.56 92 SER A C 1
ATOM 665 O O . SER A 1 92 ? -5.411 7.167 8.126 1.00 96.56 92 SER A O 1
#

Sequence (92 aa):
MSDDAVMLADGEELRAEAVVVAVDRPAAARLLPSLGTAPSRSVYCLYLAAPEPPESEPLLVLNGTGRGPINNLCVPDRVAPGYAPPGRSLVS

Secondary structure (DSSP, 8-state):
--TTEEE-TTS-EEE-S-----S-HHHHHHH-GGG------------EEESS-S--SS-EEE-TT--SS-SEEE-GGGT-GGGS-TT-EEE-